Protein AF-A0A6P0S4V0-F1 (afdb_monomer_lite)

Sequence (140 aa):
LVQQAIDELCRDRTTIVIAHRLSTIQKADQIAVMDKGQVVEIGTHEELLQQNGHYSRLYTMQFDRGPDDVITQAVNNALVRTSYEVRTRLNPMIGFLQLVADGLVDNREEQLSFTKDAYNSALRLLKTLEYFEESSKTEV

Foldseek 3Di:
DVLVVVVVVPPPDDDDDDDPDVVNQLPDQKDFDDDPRDGPDIDHPVVVCVVVDPSVVSCCVVPVCDPVNVVVVVVVVLVVVLVVVLCVLVVLLVVLVCCLVVVVDPDPVSNVVSNVSSVVSVVVNVVSVVVSVVVVVVVD

pLDDT: mean 80.93, std 10.68, range [40.12, 94.25]

Radius of gyration: 27.4 Å; chains: 1; bounding box: 58×32×65 Å

Secondary structure (DSSP, 8-state):
-HHHHHHHHHTTS------S-HHHHTT-SSEEEEETTEEEEEE-HHHHHHTTSHHHHHHHHHH---HHHHHHHHHHHHHHHHHHHHHHHHHHHHHHHHHHHTT----HHHHHHHHHHHHHHHHHHHHHHHHHHHHHHS--

Structure (mmCIF, N/CA/C/O backbone):
data_AF-A0A6P0S4V0-F1
#
_entry.id   AF-A0A6P0S4V0-F1
#
loop_
_atom_site.group_PDB
_atom_site.id
_atom_site.type_symbol
_atom_site.label_atom_id
_atom_site.label_alt_id
_atom_site.label_comp_id
_atom_site.label_asym_id
_atom_site.label_entity_id
_atom_site.label_seq_id
_atom_site.pdbx_PDB_ins_code
_atom_site.Cartn_x
_atom_site.Cartn_y
_atom_site.Cartn_z
_atom_site.occupancy
_atom_site.B_iso_or_equiv
_atom_site.auth_seq_id
_atom_site.auth_comp_id
_atom_site.auth_asym_id
_atom_site.auth_atom_id
_atom_site.pdbx_PDB_model_num
ATOM 1 N N . LEU A 1 1 ? -8.487 18.666 14.324 1.00 60.97 1 LEU A N 1
ATOM 2 C CA . LEU A 1 1 ? -9.376 19.701 13.748 1.00 60.97 1 LEU A CA 1
ATOM 3 C C . LEU A 1 1 ? -10.731 19.125 13.326 1.00 60.97 1 LEU A C 1
ATOM 5 O O . LEU A 1 1 ? -11.676 19.347 14.061 1.00 60.97 1 LEU A O 1
ATOM 9 N N . VAL A 1 2 ? -10.855 18.325 12.254 1.00 71.69 2 VAL A N 1
ATOM 10 C CA . VAL A 1 2 ? -12.181 17.827 11.793 1.00 71.69 2 VAL A CA 1
ATOM 11 C C . VAL A 1 2 ? -12.887 16.914 12.809 1.00 71.69 2 VAL A C 1
ATOM 13 O O . VAL A 1 2 ? -14.046 17.143 13.124 1.00 71.69 2 VAL A O 1
ATOM 16 N N . GLN A 1 3 ? -12.195 15.917 13.372 1.00 67.31 3 GLN A N 1
ATOM 17 C CA . GLN A 1 3 ? -12.822 14.975 14.313 1.00 67.31 3 GLN A CA 1
ATOM 18 C C . GLN A 1 3 ? -13.270 15.644 15.622 1.00 67.31 3 GLN A C 1
ATOM 20 O O . GLN A 1 3 ? -14.320 15.308 16.141 1.00 67.31 3 GLN A O 1
ATOM 25 N N . GLN A 1 4 ? -12.507 16.615 16.132 1.00 76.81 4 GLN A N 1
ATOM 26 C CA . GLN A 1 4 ? -12.877 17.355 17.346 1.00 76.81 4 GLN A CA 1
ATOM 27 C C . GLN A 1 4 ? -14.140 18.192 17.138 1.00 76.81 4 GLN A C 1
ATOM 29 O O . GLN 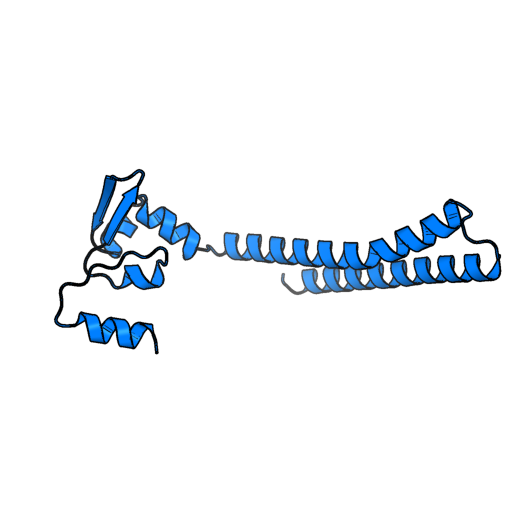A 1 4 ? -14.996 18.215 18.010 1.00 76.81 4 GLN A O 1
ATOM 34 N N . ALA A 1 5 ? -14.279 18.823 15.968 1.00 76.44 5 ALA A N 1
ATOM 35 C CA . ALA A 1 5 ? -15.487 19.564 15.629 1.00 76.44 5 ALA A CA 1
ATOM 36 C C . ALA A 1 5 ? -16.712 18.638 15.530 1.00 76.44 5 ALA A C 1
ATOM 38 O O . ALA A 1 5 ? -17.795 19.006 15.971 1.00 76.44 5 ALA A O 1
ATOM 39 N N . ILE A 1 6 ? -16.544 17.425 14.989 1.00 75.69 6 ILE A N 1
ATOM 40 C CA . ILE A 1 6 ? -17.610 16.412 14.959 1.00 75.69 6 ILE A CA 1
ATOM 41 C C . ILE A 1 6 ? -17.965 15.974 16.386 1.00 75.69 6 ILE A C 1
ATOM 43 O O . ILE A 1 6 ? -19.137 16.000 16.746 1.00 75.69 6 ILE A O 1
ATOM 47 N N . ASP A 1 7 ? -16.969 15.652 17.214 1.00 75.88 7 ASP A N 1
ATOM 48 C CA . ASP A 1 7 ? -17.176 15.211 18.598 1.00 75.88 7 ASP A CA 1
ATOM 49 C C . ASP A 1 7 ? -17.896 16.301 19.440 1.00 75.88 7 ASP A C 1
ATOM 51 O O . ASP A 1 7 ? -18.775 15.987 20.242 1.00 75.88 7 ASP A O 1
ATOM 55 N N . GLU A 1 8 ? -17.590 17.588 19.229 1.00 80.94 8 GLU A N 1
ATOM 56 C CA . GLU A 1 8 ? -18.302 18.710 19.868 1.00 80.94 8 GLU A CA 1
ATOM 57 C C . GLU A 1 8 ? -19.742 18.874 19.368 1.00 80.94 8 GLU A C 1
ATOM 59 O O . GLU A 1 8 ? -20.644 19.134 20.164 1.00 80.94 8 GLU A O 1
ATOM 64 N N . LEU A 1 9 ? -19.989 18.701 18.066 1.00 79.31 9 LEU A N 1
ATOM 65 C CA . LEU A 1 9 ? -21.334 18.811 17.495 1.00 79.31 9 LEU A CA 1
ATOM 66 C C . LEU A 1 9 ? -22.286 17.716 18.002 1.00 79.31 9 LEU A C 1
ATOM 68 O O . LEU A 1 9 ? -23.491 17.981 18.110 1.00 79.31 9 LEU A O 1
ATOM 72 N N . CYS A 1 10 ? -21.746 16.534 18.313 1.00 81.50 10 CYS A N 1
ATOM 73 C CA . CYS A 1 10 ? -22.482 15.348 18.753 1.00 81.50 10 CYS A CA 1
ATOM 74 C C . CYS A 1 10 ? -22.896 15.367 20.235 1.00 81.50 10 CYS A C 1
ATOM 76 O O . CYS A 1 10 ? -23.827 14.654 20.595 1.00 81.50 10 CYS A O 1
ATOM 78 N N . ARG A 1 11 ? -22.238 16.160 21.096 1.00 80.06 11 ARG A N 1
ATOM 79 C CA . ARG A 1 11 ? -22.301 16.014 22.567 1.00 80.06 11 ARG A CA 1
ATOM 80 C C . ARG A 1 11 ? -23.711 16.099 23.178 1.00 80.06 11 ARG A C 1
ATOM 82 O O . ARG A 1 11 ? -23.962 15.425 24.167 1.00 80.06 11 ARG A O 1
ATOM 89 N N . ASP A 1 12 ? -24.627 16.848 22.563 1.00 85.19 12 ASP A N 1
ATOM 90 C CA . ASP A 1 12 ? -25.994 17.059 23.073 1.00 85.19 12 ASP A CA 1
ATOM 91 C C . ASP A 1 12 ? -27.084 16.720 22.038 1.00 85.19 12 ASP A C 1
ATOM 93 O O . ASP A 1 12 ? -28.194 17.259 22.073 1.00 85.19 12 ASP A O 1
ATOM 97 N N . ARG A 1 13 ? -26.771 15.871 21.049 1.00 85.88 13 ARG A N 1
ATOM 98 C CA . ARG A 1 13 ? -27.683 15.544 19.942 1.00 85.88 13 ARG A CA 1
ATOM 99 C C . ARG A 1 13 ? -27.631 14.072 19.571 1.00 85.88 13 ARG A C 1
ATOM 101 O O . ARG A 1 13 ? -26.561 13.478 19.482 1.00 85.88 13 ARG A O 1
ATOM 108 N N . THR A 1 14 ? -28.786 13.508 19.222 1.00 89.12 14 THR A N 1
ATOM 109 C CA . THR A 1 14 ? -28.833 12.203 18.559 1.00 89.12 14 THR A CA 1
ATOM 110 C C . THR A 1 14 ? -28.194 12.327 17.181 1.00 89.12 14 THR A C 1
ATOM 112 O O . THR A 1 14 ? -28.721 13.012 16.304 1.00 89.12 14 THR A O 1
ATOM 115 N N . THR A 1 15 ? -27.049 11.674 16.999 1.00 87.06 15 THR A N 1
ATOM 116 C CA . THR A 1 15 ? -26.277 11.736 15.758 1.00 87.06 15 THR A CA 1
ATOM 117 C C . THR A 1 15 ? -26.242 10.366 15.103 1.00 87.06 15 THR A C 1
ATOM 119 O O . THR A 1 15 ? -25.828 9.390 15.718 1.00 87.06 15 THR A O 1
ATOM 122 N N . ILE A 1 16 ? -26.647 10.302 13.835 1.00 89.69 16 ILE A N 1
ATOM 123 C CA . ILE A 1 16 ? -26.487 9.112 12.997 1.00 89.69 16 ILE A CA 1
ATOM 124 C C . ILE A 1 16 ? -25.342 9.386 12.028 1.00 89.69 16 ILE A C 1
ATOM 126 O O . ILE A 1 16 ? -25.398 10.338 11.248 1.00 89.69 16 ILE A O 1
ATOM 130 N N . VAL A 1 17 ? -24.307 8.549 12.074 1.00 85.94 17 VAL A N 1
ATOM 131 C CA . VAL A 1 17 ? -23.135 8.665 11.203 1.00 85.94 17 VAL A CA 1
ATOM 132 C C . VAL A 1 17 ? -23.108 7.491 10.233 1.00 85.94 17 VAL A C 1
ATOM 134 O O . VAL A 1 17 ? -22.982 6.342 10.644 1.00 85.94 17 VAL A O 1
ATOM 137 N N . ILE A 1 18 ? -23.182 7.784 8.933 1.00 88.69 18 ILE A N 1
ATOM 138 C CA . ILE A 1 18 ? -22.948 6.801 7.870 1.00 88.69 18 ILE A CA 1
ATOM 139 C C . ILE A 1 18 ? -21.499 6.964 7.424 1.00 88.69 18 ILE A C 1
ATOM 141 O O . ILE A 1 18 ? -21.139 7.972 6.815 1.00 88.69 18 ILE A O 1
ATOM 145 N N . ALA A 1 19 ? -20.649 5.995 7.751 1.00 80.38 19 ALA A N 1
ATOM 146 C CA . ALA A 1 19 ? -19.231 6.068 7.439 1.00 80.38 19 ALA A CA 1
ATOM 147 C C . ALA A 1 19 ? -18.692 4.733 6.930 1.00 80.38 19 ALA A C 1
ATOM 149 O O . ALA A 1 19 ? -19.009 3.670 7.448 1.00 80.38 19 ALA A O 1
ATOM 150 N N . HIS A 1 20 ? -17.791 4.826 5.952 1.00 81.31 20 HIS A N 1
ATOM 151 C CA . HIS A 1 20 ? -16.946 3.714 5.505 1.00 81.31 20 HIS A CA 1
ATOM 152 C C . HIS A 1 20 ? -15.575 3.704 6.201 1.00 81.31 20 HIS A C 1
ATOM 154 O O . HIS A 1 20 ? -14.755 2.827 5.953 1.00 81.31 20 HIS A O 1
ATOM 160 N N . ARG A 1 21 ? -15.283 4.711 7.037 1.00 75.88 21 ARG A N 1
ATOM 161 C CA . ARG A 1 21 ? -14.008 4.839 7.753 1.00 75.88 21 ARG A CA 1
ATOM 162 C C . ARG A 1 21 ? -14.168 4.334 9.178 1.00 75.88 21 ARG A C 1
ATOM 164 O O . ARG A 1 21 ? -14.834 4.976 9.990 1.00 75.88 21 ARG A O 1
ATOM 171 N N . LEU A 1 22 ? -13.488 3.238 9.494 1.00 77.88 22 LEU A N 1
ATOM 172 C CA . LEU A 1 22 ? -13.561 2.609 10.814 1.00 77.88 22 LEU A CA 1
ATOM 173 C C . LEU A 1 22 ? -13.049 3.512 11.956 1.00 77.88 22 LEU A C 1
ATOM 175 O O . LEU A 1 22 ? -13.564 3.447 13.064 1.00 77.88 22 LEU A O 1
ATOM 179 N N . SER A 1 23 ? -12.141 4.456 11.683 1.00 74.50 23 SER A N 1
ATOM 180 C CA . SER A 1 23 ? -11.691 5.458 12.669 1.00 74.50 23 SER A CA 1
ATOM 181 C C . SER A 1 23 ? -12.812 6.364 13.200 1.00 74.50 23 SER A C 1
ATOM 183 O O . SER A 1 23 ? -12.683 6.943 14.274 1.00 74.50 23 SER A O 1
ATOM 185 N N . THR A 1 24 ? -13.883 6.541 12.421 1.00 76.06 24 THR A N 1
ATOM 186 C CA . THR A 1 24 ? -15.030 7.380 12.790 1.00 76.06 24 THR A CA 1
ATOM 187 C C . THR A 1 24 ? -16.098 6.564 13.516 1.00 76.06 24 THR A C 1
ATOM 189 O O . THR A 1 24 ? -16.712 7.078 14.443 1.00 76.06 24 THR A O 1
ATOM 192 N N . ILE A 1 25 ? -16.289 5.293 13.144 1.00 82.94 25 ILE A N 1
ATOM 193 C CA . ILE A 1 25 ? -17.294 4.421 13.776 1.00 82.94 25 ILE A CA 1
ATOM 194 C C . ILE A 1 25 ? -16.819 3.858 15.122 1.00 82.94 25 ILE A C 1
ATOM 196 O O . ILE A 1 25 ? -17.645 3.562 15.971 1.00 82.94 25 ILE A O 1
ATOM 200 N N . GLN A 1 26 ? -15.503 3.776 15.352 1.00 81.56 26 GLN A N 1
ATOM 201 C CA . GLN A 1 26 ? -14.913 3.248 16.590 1.00 81.56 26 GLN A CA 1
ATOM 202 C C . GLN A 1 26 ? -15.352 3.986 17.863 1.00 81.56 26 GLN A C 1
ATOM 204 O O . GLN A 1 26 ? -15.360 3.402 18.940 1.00 81.56 26 GLN A O 1
ATOM 209 N N . LYS A 1 27 ? -15.675 5.278 17.739 1.00 80.44 27 LYS A N 1
ATOM 210 C CA . LYS A 1 27 ? -16.107 6.140 18.847 1.00 80.44 27 LYS A CA 1
ATOM 211 C C . LYS A 1 27 ? -17.626 6.177 19.032 1.00 80.44 27 LYS A C 1
ATOM 213 O O . LYS A 1 27 ? -18.097 6.915 19.888 1.00 80.44 27 LYS A O 1
ATOM 218 N N . ALA A 1 28 ? -18.386 5.482 18.188 1.00 86.56 28 ALA A N 1
ATOM 219 C CA . ALA A 1 28 ? -19.835 5.490 18.280 1.00 86.56 28 ALA A CA 1
ATOM 220 C C . ALA A 1 28 ? -20.293 4.689 19.503 1.00 86.56 28 ALA A C 1
ATOM 222 O O . ALA A 1 28 ? -19.762 3.612 19.777 1.00 86.56 28 ALA A O 1
ATOM 223 N N . ASP A 1 29 ? -21.325 5.186 20.181 1.00 88.06 29 ASP A N 1
ATOM 224 C CA . ASP A 1 29 ? -21.948 4.484 21.307 1.00 88.06 29 ASP A CA 1
ATOM 225 C C . ASP A 1 29 ? -22.588 3.157 20.862 1.00 88.06 29 ASP A C 1
ATOM 227 O O . ASP A 1 29 ? -22.669 2.201 21.629 1.00 88.06 29 ASP A O 1
ATOM 231 N N . GLN A 1 30 ? -23.026 3.084 19.601 1.00 91.88 30 GLN A N 1
ATOM 232 C CA . GLN A 1 30 ? -23.556 1.881 18.971 1.00 91.88 30 GLN A CA 1
ATOM 233 C C . GLN A 1 30 ? -23.253 1.885 17.469 1.00 91.88 30 GLN A C 1
ATOM 235 O O . GLN A 1 30 ? -23.339 2.915 16.798 1.00 91.88 30 GLN A O 1
ATOM 240 N N . ILE A 1 31 ? -22.922 0.714 16.934 1.00 93.62 31 ILE A N 1
ATOM 241 C CA . ILE A 1 31 ? -22.586 0.488 15.531 1.00 93.62 31 ILE A CA 1
ATOM 242 C C . ILE A 1 31 ? -23.585 -0.518 14.963 1.00 93.62 31 ILE A C 1
ATOM 244 O O . ILE A 1 31 ? -23.787 -1.583 15.541 1.00 93.62 31 ILE A O 1
ATOM 248 N N . ALA A 1 32 ? -24.183 -0.188 13.819 1.00 93.81 32 ALA A N 1
ATOM 249 C CA . ALA A 1 32 ? -25.013 -1.098 13.037 1.00 93.81 32 ALA A CA 1
ATOM 250 C C . ALA A 1 32 ? -24.305 -1.420 11.715 1.00 93.81 32 ALA A C 1
ATOM 252 O O . ALA A 1 32 ? -24.051 -0.525 10.905 1.00 93.81 32 ALA A O 1
ATOM 253 N N . VAL A 1 33 ? -23.979 -2.692 11.492 1.00 91.56 33 VAL A N 1
ATOM 254 C CA . VAL A 1 33 ? -23.341 -3.157 10.256 1.00 91.56 33 VAL A CA 1
ATOM 255 C C . VAL A 1 33 ? -24.417 -3.531 9.255 1.00 91.56 33 VAL A C 1
ATOM 257 O O . VAL A 1 33 ? -25.305 -4.327 9.556 1.00 91.56 33 VAL A O 1
ATOM 260 N N . MET A 1 34 ? -24.323 -2.973 8.051 1.00 90.81 34 MET A N 1
ATOM 261 C CA . MET A 1 34 ? -25.237 -3.286 6.960 1.00 90.81 34 MET A CA 1
ATOM 262 C C . MET A 1 34 ? -24.574 -4.188 5.919 1.00 90.81 34 MET A C 1
ATOM 264 O O . MET A 1 34 ? -23.490 -3.872 5.434 1.00 90.81 34 MET A O 1
ATOM 268 N N . ASP A 1 35 ? -25.267 -5.250 5.513 1.00 87.44 35 ASP A N 1
ATOM 269 C CA . ASP A 1 35 ? -24.938 -6.046 4.327 1.00 87.44 35 ASP A CA 1
ATOM 270 C C . ASP A 1 35 ? -26.204 -6.280 3.497 1.00 87.44 35 ASP A C 1
ATOM 272 O O . ASP A 1 35 ? -27.275 -6.569 4.031 1.00 87.44 35 ASP A O 1
ATOM 276 N N . LYS A 1 36 ? -26.102 -6.104 2.175 1.00 91.31 36 LYS A N 1
ATOM 277 C CA . LYS A 1 36 ? -27.210 -6.292 1.212 1.00 91.31 36 LYS A CA 1
ATOM 278 C C . LYS A 1 36 ? -28.541 -5.635 1.625 1.00 91.31 36 LYS A C 1
ATOM 280 O O . LYS A 1 36 ? -29.617 -6.173 1.376 1.00 91.31 36 LYS A O 1
ATOM 285 N N . GLY A 1 37 ? -28.469 -4.453 2.238 1.00 92.06 37 GLY A N 1
ATOM 286 C CA . GLY A 1 37 ? -29.645 -3.684 2.663 1.00 92.06 37 GLY A CA 1
ATOM 287 C C . GLY A 1 37 ? -30.289 -4.149 3.973 1.00 92.06 37 GLY A C 1
ATOM 288 O O . GLY A 1 37 ? -31.361 -3.657 4.312 1.00 92.06 37 GLY A O 1
ATOM 289 N N . GLN A 1 38 ? -29.657 -5.058 4.718 1.00 93.62 38 GLN A N 1
ATOM 290 C CA . GLN A 1 38 ? -30.116 -5.517 6.030 1.00 93.62 38 GLN A CA 1
ATOM 291 C C . GLN A 1 38 ? -29.074 -5.210 7.102 1.00 93.62 38 GLN A C 1
ATOM 293 O O . GLN A 1 38 ? -27.877 -5.192 6.819 1.00 93.62 38 GLN A O 1
ATOM 298 N N . VAL A 1 39 ? -29.528 -4.974 8.335 1.00 93.25 39 VAL A N 1
ATOM 299 C CA . VAL A 1 39 ? -28.630 -4.856 9.487 1.00 93.25 39 VAL A CA 1
ATOM 300 C C . VAL A 1 39 ? -28.262 -6.263 9.941 1.00 93.25 39 VAL A C 1
ATOM 302 O O . VAL A 1 39 ? -29.125 -7.004 10.406 1.00 93.25 39 VAL A O 1
ATOM 305 N N . VAL A 1 40 ? -26.997 -6.633 9.759 1.00 93.56 40 VAL A N 1
ATOM 306 C CA . VAL A 1 40 ? -26.487 -7.974 10.079 1.00 93.56 40 VAL A CA 1
ATOM 307 C C . VAL A 1 40 ? -25.921 -8.062 11.491 1.00 93.56 40 VAL A C 1
ATOM 309 O O . VAL A 1 40 ? -25.975 -9.127 12.095 1.00 93.56 40 VAL A O 1
ATOM 312 N N . GLU A 1 41 ? -25.419 -6.950 12.035 1.00 93.50 41 GLU A N 1
ATOM 313 C CA . GLU A 1 41 ? -24.835 -6.884 13.379 1.00 93.50 41 GLU A CA 1
ATOM 314 C C . GLU A 1 41 ? -25.135 -5.530 14.026 1.00 93.50 41 GLU A C 1
ATOM 316 O O . GLU A 1 41 ? -25.150 -4.502 13.344 1.00 93.50 41 GLU A O 1
ATOM 321 N N . ILE A 1 42 ? -25.364 -5.528 15.342 1.00 94.25 42 ILE A N 1
ATOM 322 C CA . ILE A 1 42 ? -25.532 -4.320 16.156 1.00 94.25 42 ILE A CA 1
ATOM 323 C C . ILE A 1 42 ? -24.795 -4.520 17.476 1.00 94.25 42 ILE A C 1
ATOM 325 O O . ILE A 1 42 ? -24.985 -5.538 18.137 1.00 94.25 42 ILE A O 1
ATOM 329 N N . GLY A 1 43 ? -23.997 -3.538 17.878 1.00 92.81 43 GLY A N 1
ATOM 330 C CA . GLY A 1 43 ? -23.323 -3.556 19.170 1.00 92.81 43 GLY A CA 1
ATOM 331 C C . GLY A 1 43 ? -22.348 -2.403 19.332 1.00 92.81 43 GLY A C 1
ATOM 332 O O . GLY A 1 43 ? -22.233 -1.532 18.468 1.00 92.81 43 GLY A O 1
ATOM 333 N N . THR A 1 44 ? -21.641 -2.398 20.450 1.00 91.62 44 THR A N 1
ATOM 334 C CA . THR A 1 44 ? -20.476 -1.537 20.658 1.00 91.62 44 THR A CA 1
ATOM 335 C C . THR A 1 44 ? -19.276 -2.046 19.858 1.00 91.62 44 THR A C 1
ATOM 337 O O . THR A 1 44 ? -19.249 -3.183 19.378 1.00 91.62 44 THR A O 1
ATOM 340 N N . HIS A 1 45 ? -18.242 -1.212 19.732 1.00 88.38 45 HIS A N 1
ATOM 341 C CA . HIS A 1 45 ? -16.996 -1.611 19.082 1.00 88.38 45 HIS A CA 1
ATOM 342 C C . HIS A 1 45 ? -16.405 -2.906 19.666 1.00 88.38 45 HIS A C 1
ATOM 344 O O . HIS A 1 45 ? -15.988 -3.782 18.908 1.00 88.38 45 HIS A O 1
ATOM 350 N N . GLU A 1 46 ? -16.374 -3.021 20.995 1.00 87.62 46 GLU A N 1
ATOM 351 C CA . GLU A 1 46 ? -15.769 -4.156 21.695 1.00 87.62 46 GLU A CA 1
ATOM 352 C C . GLU A 1 46 ? -16.580 -5.441 21.502 1.00 87.62 46 GLU A C 1
ATOM 354 O O . GLU A 1 46 ? -16.011 -6.483 21.177 1.00 87.62 46 GLU A O 1
ATOM 359 N N . GLU A 1 47 ? -17.907 -5.364 21.625 1.00 89.44 47 GLU A N 1
ATOM 360 C CA . GLU A 1 47 ? -18.802 -6.511 21.425 1.00 89.44 47 GLU A CA 1
ATOM 361 C C . GLU A 1 47 ? -18.692 -7.062 20.000 1.00 89.44 47 GLU A C 1
ATOM 363 O O . GLU A 1 47 ? -18.563 -8.271 19.802 1.00 89.44 47 GLU A O 1
ATOM 368 N N . LEU A 1 48 ? -18.690 -6.177 19.000 1.00 88.56 48 LEU A N 1
ATOM 369 C CA . LEU A 1 48 ? -18.613 -6.565 17.593 1.00 88.56 48 LEU A CA 1
ATOM 370 C C . LEU A 1 48 ? -17.239 -7.123 17.196 1.00 88.56 48 LEU A C 1
ATOM 372 O O . LEU A 1 48 ? -17.152 -7.981 16.316 1.00 88.56 48 LEU A O 1
ATOM 376 N N . LEU A 1 49 ? -16.158 -6.676 17.844 1.00 84.50 49 LEU A N 1
ATOM 377 C CA . LEU A 1 49 ? -14.837 -7.287 17.672 1.00 84.50 49 LEU A CA 1
ATOM 378 C C . LEU A 1 49 ? -14.792 -8.711 18.237 1.00 84.50 49 LEU A C 1
ATOM 380 O O . LEU A 1 49 ? -14.280 -9.613 17.576 1.00 84.50 49 LEU A O 1
ATOM 384 N N . GLN A 1 50 ? -15.349 -8.928 19.430 1.00 82.88 50 GLN A N 1
ATOM 385 C CA . GLN A 1 50 ? -15.341 -10.238 20.093 1.00 82.88 50 GLN A CA 1
ATOM 386 C C . GLN A 1 50 ? -16.184 -11.286 19.356 1.00 82.88 50 GLN A C 1
ATOM 388 O O . GLN A 1 50 ? -15.859 -12.473 19.384 1.00 82.88 50 GLN A O 1
ATOM 393 N N . GLN A 1 51 ? -17.241 -10.855 18.664 1.00 81.12 51 GLN A N 1
ATOM 394 C CA . GLN A 1 51 ? -18.119 -11.737 17.891 1.00 81.12 51 GLN A CA 1
ATOM 395 C C . GLN A 1 51 ? -17.450 -12.352 16.651 1.00 81.12 51 GLN A C 1
ATOM 397 O O . GLN A 1 51 ? -18.012 -13.273 16.063 1.00 81.12 51 GLN A O 1
ATOM 402 N N . ASN A 1 52 ? -16.252 -11.892 16.262 1.00 77.69 52 ASN A N 1
ATOM 403 C CA . ASN A 1 52 ? -15.528 -12.370 15.078 1.00 77.69 52 ASN A CA 1
ATOM 404 C C . ASN A 1 52 ? -16.373 -12.366 13.778 1.00 77.69 52 ASN A C 1
ATOM 406 O O . ASN A 1 52 ? -16.202 -13.217 12.901 1.00 77.69 52 ASN A O 1
ATOM 410 N N . GLY A 1 53 ? -17.304 -11.414 13.677 1.00 85.00 53 GLY A N 1
ATOM 411 C CA . GLY A 1 53 ? -18.280 -11.303 12.598 1.00 85.00 53 GLY A CA 1
ATOM 412 C C . GLY A 1 53 ? -17.848 -10.421 11.417 1.00 85.00 53 GLY A C 1
ATOM 413 O O . GLY A 1 53 ? -16.668 -10.269 11.089 1.00 85.00 53 GLY A O 1
ATOM 414 N N . HIS A 1 54 ? -18.825 -9.824 10.741 1.00 86.75 54 HIS A N 1
ATOM 415 C CA . HIS A 1 54 ? -18.640 -8.883 9.640 1.00 86.75 54 HIS A CA 1
ATOM 416 C C . HIS A 1 54 ? -17.856 -7.648 10.079 1.00 86.75 54 HIS A C 1
ATOM 418 O O . HIS A 1 54 ? -16.934 -7.231 9.371 1.00 86.75 54 HIS A O 1
ATOM 424 N N . TYR A 1 55 ? -18.183 -7.083 11.244 1.00 87.75 55 TYR A N 1
ATOM 425 C CA . TYR A 1 55 ? -17.464 -5.932 11.776 1.00 87.75 55 TYR A CA 1
ATOM 426 C C . TYR A 1 55 ? -15.979 -6.232 11.999 1.00 87.75 55 TYR A C 1
ATOM 428 O O . TYR A 1 55 ? -15.127 -5.470 11.541 1.00 87.75 55 TYR A O 1
ATOM 436 N N . SER A 1 56 ? -15.653 -7.347 12.665 1.00 84.00 56 SER A N 1
ATOM 437 C CA . SER A 1 56 ? -14.261 -7.705 12.957 1.00 84.00 56 SER A CA 1
ATOM 438 C C . SER A 1 56 ? -13.473 -7.967 11.676 1.00 84.00 56 SER A C 1
ATOM 440 O O . SER A 1 56 ? -12.337 -7.530 11.562 1.00 84.00 56 SER A O 1
ATOM 442 N N . ARG A 1 57 ? -14.089 -8.585 10.660 1.00 83.25 57 ARG A N 1
ATOM 443 C CA . ARG A 1 57 ? -13.448 -8.800 9.359 1.00 83.25 57 ARG A CA 1
ATOM 444 C C . ARG A 1 57 ? -13.104 -7.484 8.661 1.00 83.25 57 ARG A C 1
ATOM 446 O O . ARG A 1 57 ? -12.001 -7.345 8.137 1.00 83.25 57 ARG A O 1
ATOM 453 N N . LEU A 1 58 ? -14.028 -6.521 8.664 1.00 81.94 58 LEU A N 1
ATOM 454 C CA . LEU A 1 58 ? -13.779 -5.179 8.128 1.00 81.94 58 LEU A CA 1
ATOM 455 C C . LEU A 1 58 ? -12.693 -4.456 8.932 1.00 81.94 58 LEU A C 1
ATOM 457 O O . LEU A 1 58 ? -11.814 -3.819 8.350 1.00 81.94 58 LEU A O 1
ATOM 461 N N . TYR A 1 59 ? -12.740 -4.585 10.261 1.00 82.25 59 TYR A N 1
ATOM 462 C CA . TYR A 1 59 ? -11.733 -4.040 11.162 1.00 82.25 59 TYR A CA 1
ATOM 463 C C . TYR A 1 59 ? -10.352 -4.610 10.849 1.00 82.25 59 TYR A C 1
ATOM 465 O O . TYR A 1 59 ? -9.411 -3.841 10.668 1.00 82.25 59 TYR A O 1
ATOM 473 N N . THR A 1 60 ? -10.236 -5.928 10.682 1.00 75.44 60 THR A N 1
ATOM 474 C CA . THR A 1 60 ? -8.968 -6.587 10.382 1.00 75.44 60 THR A CA 1
ATOM 475 C C . THR A 1 60 ? -8.392 -6.118 9.052 1.00 75.44 60 THR A C 1
ATOM 477 O O . THR A 1 60 ? -7.241 -5.705 8.991 1.00 75.44 60 THR A O 1
ATOM 480 N N . MET A 1 61 ? -9.217 -6.034 8.007 1.00 72.50 61 MET A N 1
ATOM 481 C CA . MET A 1 61 ? -8.780 -5.528 6.700 1.00 72.50 61 MET A CA 1
ATOM 482 C C . MET A 1 61 ? -8.247 -4.086 6.740 1.00 72.50 61 MET A C 1
ATOM 484 O O . MET A 1 61 ? -7.406 -3.722 5.915 1.00 72.50 61 MET A O 1
ATOM 488 N N . GLN A 1 62 ? -8.745 -3.244 7.654 1.00 70.62 62 GLN A N 1
ATOM 489 C CA . GLN A 1 62 ? -8.364 -1.831 7.718 1.00 70.62 62 GLN A CA 1
ATOM 490 C C . GLN A 1 62 ? -7.324 -1.514 8.812 1.00 70.62 62 GLN A C 1
ATOM 492 O O . GLN A 1 62 ? -6.578 -0.546 8.646 1.00 70.62 62 GLN A O 1
ATOM 497 N N . PHE A 1 63 ? -7.249 -2.304 9.890 1.00 68.06 63 PHE A N 1
ATOM 498 C CA . PHE A 1 63 ? -6.446 -2.022 11.092 1.00 68.06 63 PHE A CA 1
ATOM 499 C C . PHE A 1 63 ? -5.608 -3.197 11.601 1.00 68.06 63 PHE A C 1
ATOM 501 O O . PHE A 1 63 ? -4.526 -2.950 12.129 1.00 68.06 63 PHE A O 1
ATOM 508 N N . ASP A 1 64 ? -6.046 -4.444 11.427 1.00 55.84 64 ASP A N 1
ATOM 509 C CA . ASP A 1 64 ? -5.276 -5.628 11.833 1.00 55.84 64 ASP A CA 1
ATOM 510 C C . ASP A 1 64 ? -4.351 -6.045 10.686 1.00 55.84 64 ASP A C 1
ATOM 512 O O . ASP A 1 64 ? -4.488 -7.087 10.050 1.00 55.84 64 ASP A O 1
ATOM 516 N N . ARG A 1 65 ? -3.400 -5.161 10.378 1.00 51.72 65 ARG A N 1
ATOM 517 C C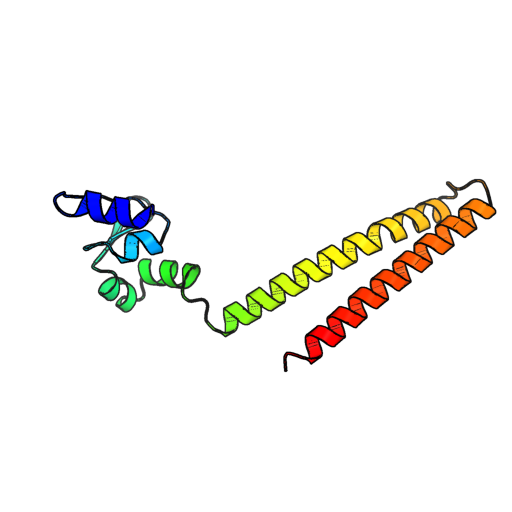A . ARG A 1 65 ? -2.210 -5.569 9.639 1.00 51.72 65 ARG A CA 1
ATOM 518 C C . ARG A 1 65 ? -1.318 -6.292 10.635 1.00 51.72 65 ARG A C 1
ATOM 520 O O . ARG A 1 65 ? -0.533 -5.652 11.335 1.00 51.72 65 ARG A O 1
ATOM 527 N N . GLY A 1 66 ? -1.465 -7.611 10.717 1.00 51.69 66 GLY A N 1
ATOM 528 C CA . GLY A 1 66 ? -0.525 -8.446 11.456 1.00 51.69 66 GLY A CA 1
ATOM 529 C C . GLY A 1 66 ? 0.915 -8.205 10.965 1.00 51.69 66 GLY A C 1
ATOM 530 O O . GLY A 1 66 ? 1.103 -7.772 9.823 1.00 51.69 66 GLY A O 1
ATOM 531 N N . PRO A 1 67 ? 1.946 -8.482 11.785 1.00 54.53 67 PRO A N 1
ATOM 532 C CA . PRO A 1 67 ? 3.348 -8.317 11.386 1.00 54.53 67 PRO A CA 1
ATOM 533 C C . PRO A 1 67 ? 3.658 -8.983 10.034 1.00 54.53 67 PRO A C 1
ATOM 535 O O . PRO A 1 67 ? 4.374 -8.413 9.213 1.00 54.53 67 PRO A O 1
ATOM 538 N N . ASP A 1 68 ? 3.029 -10.129 9.767 1.00 52.50 68 ASP A N 1
ATOM 539 C CA . ASP A 1 68 ? 3.183 -10.893 8.527 1.00 52.50 68 ASP A CA 1
ATOM 540 C C . ASP A 1 68 ? 2.553 -10.204 7.300 1.00 52.50 68 ASP A C 1
ATOM 542 O O . ASP A 1 68 ? 3.106 -10.278 6.200 1.00 52.50 68 ASP A O 1
ATOM 546 N N . ASP A 1 69 ? 1.457 -9.457 7.469 1.00 55.62 69 ASP A N 1
ATOM 547 C CA . ASP A 1 69 ? 0.830 -8.670 6.396 1.00 55.62 69 ASP A CA 1
ATOM 548 C C . ASP A 1 69 ? 1.588 -7.367 6.130 1.00 55.62 69 ASP A C 1
ATOM 550 O O . ASP A 1 69 ? 1.702 -6.939 4.981 1.00 55.62 69 ASP A O 1
ATOM 554 N N . VAL A 1 70 ? 2.169 -6.749 7.166 1.00 61.16 70 VAL A N 1
ATOM 555 C CA . VAL A 1 70 ? 3.050 -5.583 6.997 1.00 61.16 70 VAL A CA 1
ATOM 556 C C . VAL A 1 70 ? 4.291 -5.974 6.203 1.00 61.16 70 VAL A C 1
ATOM 558 O O . VAL A 1 70 ? 4.637 -5.270 5.255 1.00 61.16 70 VAL A O 1
ATOM 561 N N . ILE A 1 71 ? 4.917 -7.108 6.531 1.00 65.06 71 ILE A N 1
ATOM 562 C CA . ILE A 1 71 ? 6.072 -7.634 5.794 1.00 65.06 71 ILE A CA 1
ATOM 563 C C . ILE A 1 71 ? 5.660 -8.003 4.366 1.00 65.06 71 ILE A C 1
ATOM 565 O O . ILE A 1 71 ? 6.280 -7.535 3.416 1.00 65.06 71 ILE A O 1
ATOM 569 N N . THR A 1 72 ? 4.572 -8.755 4.179 1.00 67.62 72 THR A N 1
ATOM 570 C CA . THR A 1 72 ? 4.101 -9.161 2.842 1.00 67.62 72 THR A CA 1
ATOM 571 C C . THR A 1 72 ? 3.757 -7.955 1.963 1.00 67.62 72 THR A C 1
ATOM 573 O O . THR A 1 72 ? 4.063 -7.934 0.769 1.00 67.62 72 THR A O 1
ATOM 576 N N . GLN A 1 73 ? 3.155 -6.910 2.531 1.00 64.31 73 GLN A N 1
ATOM 577 C CA . GLN A 1 73 ? 2.796 -5.696 1.805 1.00 64.31 73 GLN A CA 1
ATOM 578 C C . GLN A 1 73 ? 4.005 -4.780 1.570 1.00 64.31 73 GLN A C 1
ATOM 580 O O . GLN A 1 73 ? 4.099 -4.180 0.501 1.00 64.31 73 GLN A O 1
ATOM 585 N N . ALA A 1 74 ? 4.954 -4.702 2.507 1.00 68.06 74 ALA A N 1
ATOM 586 C CA . ALA A 1 74 ? 6.229 -4.011 2.318 1.00 68.06 74 ALA A CA 1
ATOM 587 C C . ALA A 1 74 ? 7.055 -4.673 1.208 1.00 68.06 74 ALA A C 1
ATOM 589 O O . ALA A 1 74 ? 7.497 -3.982 0.291 1.00 68.06 74 ALA A O 1
ATOM 590 N N . VAL A 1 75 ? 7.159 -6.004 1.223 1.00 72.69 75 VAL A N 1
ATOM 591 C CA . VAL A 1 75 ? 7.809 -6.800 0.174 1.00 72.69 75 VAL A CA 1
ATOM 592 C C . VAL A 1 75 ? 7.096 -6.608 -1.163 1.00 72.69 75 VAL A C 1
ATOM 594 O O . VAL A 1 75 ? 7.751 -6.311 -2.157 1.00 72.69 75 VAL A O 1
ATOM 597 N N . ASN A 1 76 ? 5.762 -6.679 -1.215 1.00 74.19 76 ASN A N 1
ATOM 598 C CA . ASN A 1 76 ? 5.017 -6.425 -2.452 1.00 74.19 76 ASN A CA 1
ATOM 599 C C . ASN A 1 76 ? 5.208 -4.995 -2.972 1.00 74.19 76 ASN A C 1
ATOM 601 O O . ASN A 1 76 ? 5.408 -4.800 -4.168 1.00 74.19 76 ASN A O 1
ATOM 605 N N . ASN A 1 77 ? 5.193 -3.988 -2.100 1.00 73.62 77 ASN A N 1
ATOM 606 C CA . ASN A 1 77 ? 5.427 -2.599 -2.493 1.00 73.62 77 ASN A CA 1
ATOM 607 C C . ASN A 1 77 ? 6.864 -2.389 -2.990 1.00 73.62 77 ASN A C 1
ATOM 609 O O . ASN A 1 77 ? 7.069 -1.692 -3.987 1.00 73.62 77 ASN A O 1
ATOM 613 N N . ALA A 1 78 ? 7.846 -3.020 -2.342 1.00 77.31 78 ALA A N 1
ATOM 614 C CA . ALA A 1 78 ? 9.235 -3.030 -2.779 1.00 77.31 78 ALA A CA 1
ATOM 615 C C . ALA A 1 78 ? 9.372 -3.707 -4.152 1.00 77.31 78 ALA A C 1
ATOM 617 O O . ALA A 1 78 ? 9.954 -3.120 -5.059 1.00 77.31 78 ALA A O 1
ATOM 618 N N . LEU A 1 79 ? 8.743 -4.868 -4.362 1.00 78.19 79 LEU A N 1
ATOM 619 C CA . LEU A 1 79 ? 8.717 -5.574 -5.648 1.00 78.19 79 LEU A CA 1
ATOM 620 C C . LEU A 1 79 ? 8.049 -4.750 -6.755 1.00 78.19 79 LEU A C 1
ATOM 622 O O . LEU A 1 79 ? 8.572 -4.678 -7.868 1.00 78.19 79 LEU A O 1
ATOM 626 N N . VAL A 1 80 ? 6.919 -4.097 -6.471 1.00 78.75 80 VAL A N 1
ATOM 627 C CA . VAL A 1 80 ? 6.219 -3.227 -7.430 1.00 78.75 80 VAL A CA 1
ATOM 628 C C . VAL A 1 80 ? 7.088 -2.027 -7.802 1.00 78.75 80 VAL A C 1
ATOM 630 O O . VAL A 1 80 ? 7.207 -1.700 -8.986 1.00 78.75 80 VAL A O 1
ATOM 633 N N . ARG A 1 81 ? 7.741 -1.396 -6.821 1.00 78.62 81 ARG A N 1
ATOM 634 C CA . ARG A 1 81 ? 8.663 -0.282 -7.057 1.00 78.62 81 ARG A CA 1
ATOM 635 C C . ARG A 1 81 ? 9.872 -0.723 -7.884 1.00 78.62 81 ARG A C 1
ATOM 637 O O . AR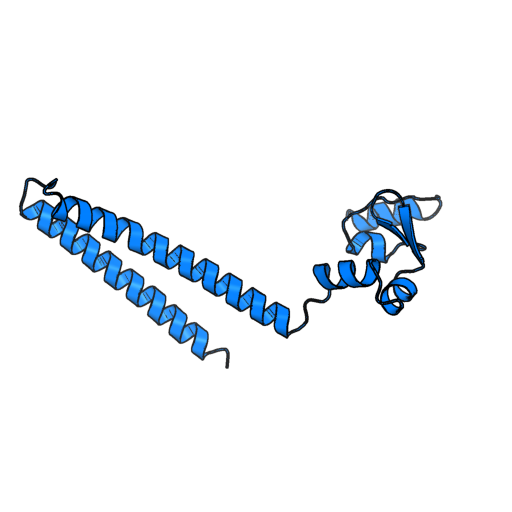G A 1 81 ? 10.174 -0.082 -8.888 1.00 78.62 81 ARG A O 1
ATOM 644 N N . THR A 1 82 ? 10.511 -1.831 -7.524 1.00 81.50 82 THR A N 1
ATOM 645 C CA . THR A 1 82 ? 11.650 -2.388 -8.267 1.00 81.50 82 THR A CA 1
ATOM 646 C C . THR A 1 82 ? 11.243 -2.762 -9.689 1.00 81.50 82 THR A C 1
ATOM 648 O O . THR A 1 82 ? 11.931 -2.402 -10.639 1.00 81.50 82 THR A O 1
ATOM 651 N N . SER A 1 83 ? 10.077 -3.389 -9.878 1.00 81.38 83 SER A N 1
ATOM 652 C CA . SER A 1 83 ? 9.520 -3.687 -11.204 1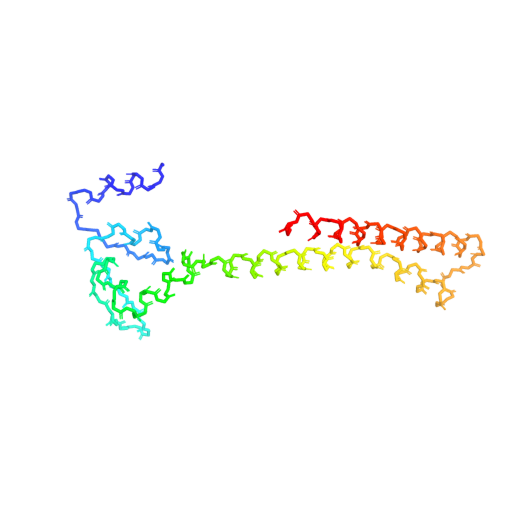.00 81.38 83 SER A CA 1
ATOM 653 C C . SER A 1 83 ? 9.326 -2.422 -12.046 1.00 81.38 83 SER A C 1
ATOM 655 O O . SER A 1 83 ? 9.673 -2.395 -13.230 1.00 81.38 83 SER A O 1
ATOM 657 N N . TYR A 1 84 ? 8.804 -1.353 -11.440 1.00 80.94 84 TYR A N 1
ATOM 658 C CA . TYR A 1 84 ? 8.620 -0.068 -12.107 1.00 80.94 84 TYR A CA 1
ATOM 659 C C . TYR A 1 84 ? 9.957 0.577 -12.507 1.00 80.94 84 TYR A C 1
ATOM 661 O O . TYR A 1 84 ? 10.106 1.041 -13.642 1.00 80.94 84 TYR A O 1
ATOM 669 N N . GLU A 1 85 ? 10.947 0.574 -11.614 1.00 80.00 85 GLU A N 1
ATOM 670 C CA . GLU A 1 85 ? 12.284 1.112 -11.887 1.00 80.00 85 GLU A CA 1
ATOM 671 C C . GLU A 1 85 ? 13.001 0.314 -12.985 1.00 80.00 85 GLU A C 1
ATOM 673 O O . GLU A 1 85 ? 13.524 0.904 -13.934 1.00 80.00 85 GLU A O 1
ATOM 678 N N . VAL A 1 86 ? 12.934 -1.019 -12.931 1.00 86.81 86 VAL A N 1
ATOM 679 C CA . VAL A 1 86 ? 13.463 -1.919 -13.966 1.00 86.81 86 VAL A CA 1
ATOM 680 C C . VAL A 1 86 ? 12.816 -1.627 -15.319 1.00 86.81 86 VAL A C 1
ATOM 682 O O . VAL A 1 86 ? 13.527 -1.406 -16.298 1.00 86.81 86 VAL A O 1
ATOM 685 N N . ARG A 1 87 ? 11.482 -1.533 -15.392 1.00 86.00 87 ARG A N 1
ATOM 686 C CA . ARG A 1 87 ? 10.769 -1.218 -16.643 1.00 86.00 87 ARG A CA 1
ATOM 687 C C . ARG A 1 87 ? 11.170 0.147 -17.205 1.00 86.00 87 ARG A C 1
ATOM 689 O O . ARG A 1 87 ? 11.407 0.277 -18.404 1.00 86.00 87 ARG A O 1
ATOM 696 N N . THR A 1 88 ? 11.304 1.149 -16.338 1.00 84.31 88 THR A N 1
ATOM 697 C CA . THR A 1 88 ? 11.728 2.507 -16.718 1.00 84.31 88 THR A CA 1
ATOM 698 C C . THR A 1 88 ? 13.135 2.517 -17.325 1.00 84.31 88 THR A C 1
ATOM 700 O O . THR A 1 88 ? 13.414 3.311 -18.222 1.00 84.31 88 THR A O 1
ATOM 703 N N . ARG A 1 89 ? 14.027 1.632 -16.866 1.00 84.06 89 ARG A N 1
ATOM 704 C CA . ARG A 1 89 ? 15.397 1.496 -17.388 1.00 84.06 89 ARG A CA 1
ATOM 705 C C . ARG A 1 89 ? 15.485 0.596 -18.627 1.00 84.06 89 ARG A C 1
ATOM 707 O O . ARG A 1 89 ? 16.317 0.864 -19.490 1.00 84.06 89 ARG A O 1
ATOM 714 N N . LEU A 1 90 ? 14.636 -0.429 -18.733 1.00 89.19 90 LEU A N 1
ATOM 715 C CA . LEU A 1 90 ? 14.600 -1.351 -19.877 1.00 89.19 90 LEU A CA 1
ATOM 716 C C . LEU A 1 90 ? 13.998 -0.725 -21.130 1.00 89.19 90 LEU A C 1
ATOM 718 O O . LEU A 1 90 ? 14.528 -0.941 -22.214 1.00 89.19 90 LEU A O 1
ATOM 722 N N . ASN A 1 91 ? 12.919 0.049 -21.006 1.00 89.31 91 ASN A N 1
ATOM 723 C CA . ASN A 1 91 ? 12.203 0.567 -22.176 1.00 89.31 91 ASN A CA 1
ATOM 724 C C . ASN A 1 91 ? 13.101 1.368 -23.143 1.00 89.31 91 ASN A C 1
ATOM 726 O O . ASN A 1 91 ? 13.055 1.088 -24.340 1.00 89.31 91 ASN A O 1
ATOM 730 N N . PRO A 1 92 ? 13.961 2.300 -22.680 1.00 84.56 92 PRO A N 1
ATOM 731 C CA . PRO A 1 92 ? 14.893 2.993 -23.568 1.00 84.56 92 PRO A CA 1
ATOM 732 C C . PRO A 1 92 ? 15.901 2.050 -24.232 1.00 84.56 92 PRO A C 1
ATOM 734 O O . PRO A 1 92 ? 16.163 2.184 -25.420 1.00 84.56 92 PRO A O 1
ATOM 737 N N . MET A 1 93 ? 16.426 1.064 -23.493 1.00 90.81 93 MET A N 1
ATOM 738 C CA . MET A 1 93 ? 17.357 0.074 -24.044 1.00 90.81 93 MET A CA 1
ATOM 739 C C . MET A 1 93 ? 16.713 -0.726 -25.176 1.00 90.81 93 MET A C 1
ATOM 741 O O . MET A 1 93 ? 17.315 -0.865 -26.236 1.00 90.81 93 MET A O 1
ATOM 745 N N . ILE A 1 94 ? 15.495 -1.227 -24.955 1.00 88.38 94 ILE A N 1
ATOM 746 C CA . ILE A 1 94 ? 14.734 -1.970 -25.962 1.00 88.38 94 ILE A CA 1
ATOM 747 C C . ILE A 1 94 ? 14.514 -1.089 -27.191 1.00 88.38 94 ILE A C 1
ATOM 749 O O . ILE A 1 94 ? 14.786 -1.538 -28.298 1.00 88.38 94 ILE A O 1
ATOM 753 N N . GLY A 1 95 ? 14.118 0.173 -27.000 1.00 85.81 95 GLY A N 1
ATOM 754 C CA . GLY A 1 95 ? 13.928 1.117 -28.101 1.00 85.81 95 GLY A CA 1
ATOM 755 C C . GLY A 1 95 ? 15.202 1.352 -28.917 1.00 85.81 95 GLY A C 1
ATOM 756 O O . GLY A 1 95 ? 15.174 1.242 -30.138 1.00 85.81 95 GLY A O 1
ATOM 757 N N . PHE A 1 96 ? 16.338 1.608 -28.264 1.00 86.94 96 PHE A N 1
ATOM 758 C CA . PHE A 1 96 ? 17.616 1.806 -28.958 1.00 86.94 96 PHE A CA 1
ATOM 759 C C . PHE A 1 96 ? 18.065 0.557 -29.722 1.00 86.94 96 PHE A C 1
ATOM 761 O O . PHE A 1 96 ? 18.524 0.661 -30.857 1.00 86.94 96 PHE A O 1
ATOM 768 N N . LEU A 1 97 ? 17.905 -0.629 -29.129 1.00 87.31 97 LEU A N 1
ATOM 769 C CA . LEU A 1 97 ? 18.249 -1.889 -29.785 1.00 87.31 97 LEU A CA 1
ATOM 770 C C . LEU A 1 97 ? 17.300 -2.216 -30.945 1.00 87.31 97 LEU A C 1
ATOM 772 O O . LEU A 1 97 ? 17.768 -2.723 -31.958 1.00 87.31 97 LEU A O 1
ATOM 776 N N . GLN A 1 98 ? 16.006 -1.900 -30.830 1.00 86.19 98 GLN A N 1
ATOM 777 C CA . GLN A 1 98 ? 15.028 -2.066 -31.911 1.00 86.19 98 GLN A CA 1
ATOM 778 C C . GLN A 1 98 ? 15.350 -1.173 -33.107 1.00 86.19 98 GLN A C 1
ATOM 780 O O . GLN A 1 98 ? 15.385 -1.668 -34.226 1.00 86.19 98 GLN A O 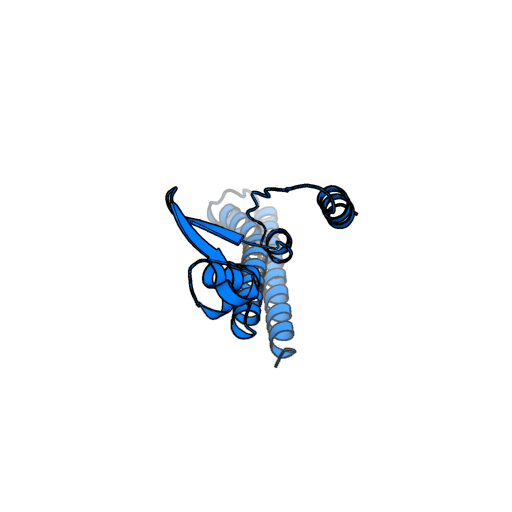1
ATOM 785 N N . LEU A 1 99 ? 15.676 0.104 -32.880 1.00 85.31 99 LEU A N 1
ATOM 786 C CA . LEU A 1 99 ? 16.068 1.020 -33.959 1.00 85.31 99 LEU A CA 1
ATOM 787 C C . LEU A 1 99 ? 17.262 0.480 -34.759 1.00 85.31 99 LEU A C 1
ATOM 789 O O . LEU A 1 99 ? 17.264 0.528 -35.988 1.00 85.31 99 LEU A O 1
ATOM 793 N N . VAL A 1 100 ? 18.258 -0.075 -34.063 1.00 87.38 100 VAL A N 1
ATOM 794 C CA . VAL A 1 100 ? 19.431 -0.687 -34.701 1.00 87.38 100 VAL A CA 1
ATOM 795 C C . VAL A 1 100 ? 19.072 -2.010 -35.393 1.00 87.38 100 VAL A C 1
ATOM 797 O O . VAL A 1 100 ? 19.532 -2.250 -36.507 1.00 87.38 100 VAL A O 1
ATOM 800 N N . ALA A 1 101 ? 18.255 -2.863 -34.767 1.00 86.06 101 ALA A N 1
ATOM 801 C CA . ALA A 1 101 ? 17.879 -4.178 -35.296 1.00 86.06 101 ALA A CA 1
ATOM 802 C C . ALA A 1 101 ? 16.971 -4.099 -36.533 1.00 86.06 101 ALA A C 1
ATOM 804 O O . ALA A 1 101 ? 17.147 -4.882 -37.464 1.00 86.06 101 ALA A O 1
ATOM 805 N N . ASP A 1 102 ? 16.054 -3.131 -36.567 1.00 89.06 102 ASP A N 1
ATOM 806 C CA . ASP A 1 102 ? 15.129 -2.906 -37.683 1.00 89.06 102 ASP A CA 1
ATOM 807 C C . ASP A 1 102 ? 15.799 -2.173 -38.860 1.00 89.06 102 ASP A C 1
ATOM 809 O O . ASP A 1 102 ? 15.162 -1.905 -39.878 1.00 89.06 102 ASP A O 1
ATOM 813 N N . GLY A 1 103 ? 17.091 -1.837 -38.740 1.00 82.88 103 GLY A N 1
ATOM 814 C CA . GLY A 1 103 ? 17.835 -1.115 -39.770 1.00 82.88 103 GLY A CA 1
ATOM 815 C C . GLY A 1 103 ? 17.348 0.321 -39.977 1.00 82.88 103 GLY A C 1
ATOM 816 O O . GLY A 1 103 ? 17.631 0.907 -41.014 1.00 82.88 103 GLY A O 1
ATOM 817 N N . LEU A 1 104 ? 16.640 0.894 -38.997 1.00 83.31 104 LEU A N 1
ATOM 818 C CA . LEU A 1 104 ? 16.068 2.247 -39.037 1.00 83.31 104 LEU A CA 1
ATOM 819 C C . LEU A 1 104 ? 17.097 3.349 -38.732 1.00 83.31 104 LEU A C 1
ATOM 821 O O . LEU A 1 104 ? 16.728 4.498 -38.500 1.00 83.31 104 LEU A O 1
ATOM 825 N N . VAL A 1 105 ? 18.382 2.996 -38.692 1.00 83.88 105 VAL A N 1
ATOM 826 C CA . VAL A 1 105 ? 19.494 3.905 -38.412 1.00 83.88 105 VAL A CA 1
ATOM 827 C C . VAL A 1 105 ? 20.462 3.849 -39.585 1.00 83.88 105 VAL A C 1
ATOM 829 O O . VAL A 1 105 ? 21.184 2.861 -39.759 1.00 83.88 105 VAL A O 1
ATOM 832 N N . ASP A 1 106 ? 20.472 4.922 -40.372 1.00 82.62 106 ASP A N 1
ATOM 833 C CA . ASP A 1 106 ? 21.138 4.980 -41.675 1.00 82.62 106 ASP A CA 1
ATOM 834 C C . ASP A 1 106 ? 22.669 5.120 -41.575 1.00 82.62 106 ASP A C 1
ATOM 836 O O . ASP A 1 106 ? 23.394 4.708 -42.483 1.00 82.62 106 ASP A O 1
ATOM 840 N N . ASN A 1 107 ? 23.193 5.682 -40.475 1.00 88.94 107 ASN A N 1
ATOM 841 C CA . ASN A 1 107 ? 24.628 5.922 -40.293 1.00 88.94 107 ASN A CA 1
ATOM 842 C C . ASN A 1 107 ? 25.247 5.037 -39.196 1.00 88.94 107 ASN A C 1
ATOM 844 O O . ASN A 1 107 ? 24.731 4.906 -38.086 1.00 88.94 107 ASN A O 1
ATOM 848 N N . ARG A 1 108 ? 26.441 4.499 -39.475 1.00 81.94 108 ARG A N 1
ATOM 849 C CA . ARG A 1 108 ? 27.238 3.676 -38.552 1.00 81.94 108 ARG A CA 1
ATOM 850 C C . ARG A 1 108 ? 27.607 4.412 -37.259 1.00 81.94 108 ARG A C 1
ATOM 852 O O . ARG A 1 108 ? 27.695 3.780 -36.210 1.00 81.94 108 ARG A O 1
ATOM 859 N N . GLU A 1 109 ? 27.821 5.725 -37.318 1.00 86.38 109 GLU A N 1
ATOM 860 C CA . GLU A 1 109 ? 28.102 6.547 -36.130 1.00 86.38 109 GLU A CA 1
ATOM 861 C C . GLU A 1 109 ? 26.889 6.626 -35.189 1.00 86.38 109 GLU A C 1
ATOM 863 O O . GLU A 1 109 ? 27.018 6.485 -33.973 1.00 86.38 109 GLU A O 1
ATOM 868 N N . GLU A 1 110 ? 25.693 6.746 -35.761 1.00 85.19 110 GLU A N 1
ATOM 869 C CA . GLU A 1 110 ? 24.431 6.793 -35.027 1.00 85.19 110 GLU A CA 1
ATOM 870 C C . GLU A 1 110 ? 24.067 5.410 -34.454 1.00 85.19 110 GLU A C 1
ATOM 872 O O . GLU A 1 110 ? 23.690 5.303 -33.286 1.00 85.19 110 GLU A O 1
ATOM 877 N N . GLN A 1 111 ? 24.316 4.327 -35.204 1.00 82.94 111 GLN A N 1
ATOM 878 C CA . GLN A 1 111 ? 24.191 2.948 -34.705 1.00 82.94 111 GLN A CA 1
ATOM 879 C C . GLN A 1 111 ? 25.104 2.690 -33.497 1.00 82.94 111 GLN A C 1
ATOM 881 O O . GLN A 1 111 ? 24.684 2.077 -32.510 1.00 82.94 111 GLN A O 1
ATOM 886 N N . LEU A 1 112 ? 26.352 3.170 -33.550 1.00 85.75 112 LEU A N 1
ATOM 887 C CA . LEU A 1 112 ? 27.298 3.092 -32.434 1.00 85.75 112 LEU A CA 1
ATOM 888 C C . LEU A 1 112 ? 26.815 3.900 -31.223 1.00 85.75 112 LEU A C 1
ATOM 890 O O . LEU A 1 112 ? 26.944 3.419 -30.095 1.00 85.75 112 LEU A O 1
ATOM 894 N N . SER A 1 113 ? 26.229 5.082 -31.440 1.00 87.81 113 SER A N 1
ATOM 895 C CA . SER A 1 113 ? 25.643 5.898 -30.369 1.00 87.81 113 SER A CA 1
ATOM 896 C C . SER A 1 113 ? 24.486 5.177 -29.678 1.00 87.81 113 SER A C 1
ATOM 898 O O . SER A 1 113 ? 24.532 4.983 -28.465 1.00 87.81 113 SER A O 1
ATOM 900 N 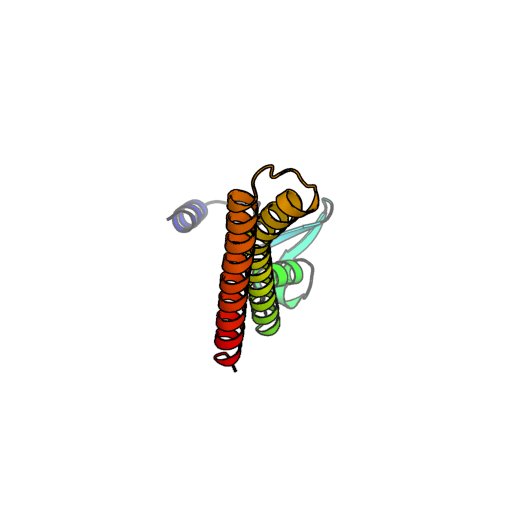N . PHE A 1 114 ? 23.501 4.680 -30.432 1.00 86.25 114 PHE A N 1
ATOM 901 C CA . PHE A 1 114 ? 22.357 3.956 -29.866 1.00 86.25 114 PHE A CA 1
ATOM 902 C C . PHE A 1 114 ? 22.765 2.665 -29.151 1.00 86.25 114 PHE A C 1
ATOM 904 O O . PHE A 1 114 ? 22.261 2.359 -28.070 1.00 86.25 114 PHE A O 1
ATOM 911 N N . THR A 1 115 ? 23.744 1.938 -29.694 1.00 86.88 115 THR A N 1
ATOM 912 C CA . THR A 1 115 ? 24.308 0.752 -29.030 1.00 86.88 115 THR A CA 1
ATOM 913 C C . THR A 1 115 ? 24.976 1.124 -27.702 1.00 86.88 115 THR A C 1
ATOM 915 O O . THR A 1 115 ? 24.804 0.434 -26.693 1.00 86.88 115 THR A O 1
ATOM 918 N N . LYS A 1 116 ? 25.707 2.245 -27.663 1.00 89.06 116 LYS A N 1
ATOM 919 C CA . LYS A 1 116 ? 26.328 2.770 -26.440 1.00 89.06 116 LYS A CA 1
ATOM 920 C C . LYS A 1 116 ? 25.283 3.223 -25.417 1.00 89.06 116 LYS A C 1
ATOM 922 O O . LYS A 1 116 ? 25.465 2.987 -24.223 1.00 89.06 116 LYS A O 1
ATOM 927 N N . ASP A 1 117 ? 24.179 3.813 -25.858 1.00 89.12 117 ASP A N 1
ATOM 928 C CA . ASP A 1 117 ? 23.085 4.243 -24.983 1.00 89.12 117 ASP A CA 1
ATOM 929 C C . ASP A 1 117 ? 22.291 3.060 -24.413 1.00 89.12 117 ASP A C 1
ATOM 931 O O . ASP A 1 117 ? 21.938 3.061 -23.226 1.00 89.12 117 ASP A O 1
ATOM 935 N N . ALA A 1 118 ? 22.096 1.999 -25.200 1.00 89.69 118 ALA A N 1
ATOM 936 C CA . ALA A 1 118 ? 21.560 0.726 -24.725 1.00 89.69 118 ALA A CA 1
ATOM 937 C C . ALA A 1 118 ? 22.475 0.094 -23.661 1.00 89.69 118 ALA A C 1
ATOM 939 O O . ALA A 1 118 ? 22.014 -0.257 -22.572 1.00 89.69 118 ALA A O 1
ATOM 940 N N . TYR A 1 119 ? 23.784 0.035 -23.924 1.00 88.88 119 TYR A N 1
ATOM 941 C CA . TYR A 1 119 ? 24.784 -0.455 -22.971 1.00 88.88 119 TYR A CA 1
ATOM 942 C C . TYR A 1 119 ? 24.801 0.357 -21.665 1.00 88.88 119 TYR A C 1
ATOM 944 O O . TYR A 1 119 ? 24.771 -0.204 -20.568 1.00 88.88 119 TYR A O 1
ATOM 952 N N . ASN A 1 120 ? 24.765 1.688 -21.753 1.00 89.19 120 ASN A N 1
ATOM 953 C CA . ASN A 1 120 ? 24.703 2.559 -20.577 1.00 89.19 120 ASN A CA 1
ATOM 954 C C . ASN A 1 120 ? 23.411 2.356 -19.772 1.00 89.19 120 ASN A C 1
ATOM 956 O O . ASN A 1 120 ? 23.428 2.406 -18.540 1.00 89.19 120 ASN A O 1
ATOM 960 N N . SER A 1 121 ? 22.292 2.112 -20.454 1.00 88.75 121 SER A N 1
ATOM 961 C CA . SER A 1 121 ? 21.012 1.795 -19.814 1.00 88.75 121 SER A CA 1
ATOM 962 C C . SER A 1 121 ? 21.078 0.452 -19.075 1.00 88.75 121 SER A C 1
ATOM 964 O O . SER A 1 121 ? 20.551 0.347 -17.966 1.00 88.75 121 SER A O 1
ATOM 966 N N . ALA A 1 122 ? 21.813 -0.528 -19.617 1.00 89.50 122 ALA A N 1
ATOM 967 C CA . ALA A 1 122 ? 22.051 -1.828 -18.984 1.00 89.50 122 ALA A CA 1
ATOM 968 C C . ALA A 1 122 ? 22.878 -1.695 -17.707 1.00 89.50 122 ALA A C 1
ATOM 970 O O . ALA A 1 122 ? 22.481 -2.203 -16.663 1.00 89.50 122 ALA A O 1
ATOM 971 N N . LEU A 1 123 ? 23.975 -0.935 -17.761 1.00 89.75 123 LEU A N 1
ATOM 972 C CA . LEU A 1 123 ? 24.808 -0.665 -16.587 1.00 89.75 123 LEU A CA 1
ATOM 973 C C . LEU A 1 123 ? 24.034 0.047 -15.472 1.00 89.75 123 LEU A C 1
ATOM 975 O O . LEU A 1 123 ? 24.235 -0.238 -14.294 1.00 89.75 123 LEU A O 1
ATOM 979 N N . ARG A 1 124 ? 23.141 0.980 -15.823 1.00 85.81 124 ARG A N 1
ATOM 980 C CA . ARG A 1 124 ? 22.288 1.664 -14.839 1.00 85.81 124 ARG A CA 1
ATOM 981 C C . ARG A 1 124 ? 21.291 0.711 -14.194 1.00 85.81 124 ARG A C 1
ATOM 983 O O . ARG A 1 124 ? 21.082 0.803 -12.992 1.00 85.81 124 ARG A O 1
ATOM 990 N N . LEU A 1 125 ? 20.691 -0.181 -14.979 1.00 89.38 125 LEU A N 1
ATOM 991 C CA . LEU A 1 125 ? 19.770 -1.190 -14.468 1.00 89.38 125 LEU A CA 1
ATOM 992 C C . LEU A 1 125 ? 20.486 -2.166 -13.531 1.00 89.38 125 LEU A C 1
ATOM 994 O O . LEU A 1 125 ? 19.981 -2.424 -12.443 1.00 89.38 125 LEU A O 1
ATOM 998 N N . LEU A 1 126 ? 21.678 -2.634 -13.914 1.00 88.25 126 LEU A N 1
ATOM 999 C CA . LEU A 1 126 ? 22.503 -3.509 -13.083 1.00 88.25 126 LEU A CA 1
ATOM 1000 C C . LEU A 1 126 ? 22.805 -2.861 -11.725 1.00 88.25 126 LEU A C 1
ATOM 1002 O O . LEU A 1 126 ? 22.524 -3.459 -10.696 1.00 88.25 126 LEU A O 1
ATOM 1006 N N . LYS A 1 127 ? 23.240 -1.594 -11.717 1.00 87.19 127 LYS A N 1
ATOM 1007 C CA . LYS A 1 127 ? 23.468 -0.836 -10.474 1.00 87.19 127 LYS A CA 1
ATOM 1008 C C . LYS A 1 127 ? 22.214 -0.687 -9.613 1.00 87.19 127 LYS A C 1
ATOM 1010 O O . LYS A 1 127 ? 22.303 -0.712 -8.391 1.00 87.19 127 LYS A O 1
ATOM 1015 N N . THR A 1 128 ? 21.045 -0.495 -10.227 1.00 84.50 128 THR A N 1
ATOM 1016 C CA . THR A 1 128 ? 19.773 -0.435 -9.490 1.00 84.50 128 THR A CA 1
ATOM 1017 C C . THR A 1 128 ? 19.439 -1.783 -8.844 1.00 84.50 128 THR A C 1
ATOM 1019 O O . THR A 1 128 ? 18.974 -1.800 -7.707 1.00 84.50 128 THR A O 1
ATOM 1022 N N . LEU A 1 129 ? 19.704 -2.902 -9.526 1.00 85.56 129 LEU A N 1
ATOM 1023 C CA . LEU A 1 129 ? 19.510 -4.242 -8.966 1.00 85.56 129 LEU A CA 1
ATOM 1024 C C . LEU A 1 129 ? 20.516 -4.562 -7.851 1.00 85.56 129 LEU A C 1
ATOM 1026 O O . LEU A 1 129 ? 20.105 -5.093 -6.826 1.00 85.56 129 LEU A O 1
ATOM 1030 N N . GLU A 1 130 ? 21.788 -4.189 -8.007 1.00 86.12 130 GLU A N 1
ATOM 1031 C CA . GLU A 1 130 ? 22.823 -4.341 -6.969 1.00 86.12 130 GLU A CA 1
ATOM 1032 C C . GLU A 1 130 ? 22.453 -3.571 -5.695 1.00 86.12 130 GLU A C 1
ATOM 1034 O O . GLU A 1 130 ? 22.444 -4.140 -4.605 1.00 86.12 130 GLU A O 1
ATOM 1039 N N . TYR A 1 131 ? 22.050 -2.301 -5.834 1.00 82.75 131 TYR A N 1
ATOM 1040 C CA . TYR A 1 131 ? 21.582 -1.488 -4.708 1.00 82.75 131 TYR A CA 1
ATOM 1041 C C . TYR A 1 131 ? 20.373 -2.120 -4.002 1.00 82.75 131 TYR A C 1
ATOM 1043 O O . TYR A 1 131 ? 20.283 -2.111 -2.774 1.00 82.75 131 TYR A O 1
ATOM 1051 N N . PHE A 1 132 ? 19.445 -2.698 -4.769 1.00 77.56 132 PHE A N 1
ATOM 1052 C CA . PHE A 1 132 ? 18.295 -3.400 -4.208 1.00 77.56 132 PHE A CA 1
ATOM 1053 C C . PHE A 1 132 ? 18.713 -4.666 -3.438 1.00 77.56 132 PHE A C 1
ATOM 1055 O O . PHE A 1 132 ? 18.230 -4.897 -2.326 1.00 77.56 132 PHE A O 1
ATOM 1062 N N . GLU A 1 133 ? 19.641 -5.457 -3.979 1.00 78.75 133 GLU A N 1
ATOM 1063 C CA . GLU A 1 133 ? 20.161 -6.668 -3.335 1.00 78.75 133 GLU A CA 1
ATOM 1064 C C . GLU A 1 133 ? 20.904 -6.354 -2.024 1.00 78.75 133 GLU A C 1
ATOM 1066 O O . GLU A 1 133 ? 20.725 -7.053 -1.026 1.00 78.75 133 GLU A O 1
ATOM 1071 N N . GLU A 1 134 ? 21.686 -5.271 -1.988 1.00 79.12 134 GLU A N 1
ATOM 1072 C CA . GLU A 1 134 ? 22.351 -4.783 -0.772 1.00 79.12 134 GLU A CA 1
ATOM 1073 C C . GLU A 1 134 ? 21.348 -4.277 0.272 1.00 79.12 134 GLU A C 1
ATOM 1075 O O . GLU A 1 134 ? 21.456 -4.618 1.454 1.00 79.12 134 GLU A O 1
ATOM 1080 N N . SER A 1 135 ? 20.327 -3.525 -0.158 1.00 67.06 135 SER A N 1
ATOM 1081 C CA . SER A 1 135 ? 19.268 -3.056 0.744 1.00 67.06 135 SER A CA 1
ATOM 1082 C C . SER A 1 135 ? 18.466 -4.210 1.356 1.00 67.06 135 SER A C 1
ATOM 1084 O O . SER A 1 135 ? 18.103 -4.145 2.525 1.00 67.06 135 SER A O 1
ATOM 1086 N N . SER A 1 136 ? 18.299 -5.312 0.616 1.00 63.22 136 SER A N 1
ATOM 1087 C CA . SER A 1 136 ? 17.604 -6.518 1.086 1.00 63.22 136 SER A CA 1
ATOM 1088 C C . SER A 1 136 ? 18.424 -7.339 2.096 1.00 63.22 136 SER A C 1
ATOM 1090 O O . SER A 1 136 ? 17.852 -8.089 2.878 1.00 63.22 136 SER A O 1
ATOM 1092 N N . LYS A 1 137 ? 19.763 -7.216 2.107 1.00 64.75 137 LYS A N 1
ATOM 1093 C CA . LYS A 1 137 ? 20.654 -7.921 3.058 1.00 64.75 137 LYS A CA 1
ATOM 1094 C C . LYS A 1 137 ? 20.784 -7.225 4.417 1.00 64.75 137 LYS A C 1
ATOM 1096 O O . LYS A 1 137 ? 21.270 -7.843 5.356 1.00 64.75 137 LYS A O 1
ATOM 1101 N N . THR A 1 138 ? 20.385 -5.957 4.522 1.00 51.53 138 THR A N 1
ATOM 1102 C CA . THR A 1 138 ? 20.530 -5.151 5.752 1.00 51.53 138 THR A CA 1
ATOM 1103 C C . THR A 1 138 ? 19.316 -5.275 6.692 1.00 51.53 138 THR A C 1
ATOM 1105 O O . THR A 1 138 ? 19.391 -4.864 7.845 1.00 51.53 138 THR A O 1
ATOM 1108 N N . GLU A 1 139 ? 18.208 -5.859 6.224 1.00 50.16 139 GLU A N 1
ATOM 1109 C CA . GLU A 1 139 ? 16.958 -6.036 6.987 1.00 50.16 139 GLU A CA 1
ATOM 1110 C C . GLU A 1 139 ? 16.820 -7.410 7.691 1.00 50.16 139 GLU A C 1
ATOM 1112 O O . GLU A 1 139 ? 15.743 -7.711 8.205 1.00 50.16 139 GLU A O 1
ATOM 1117 N N . VAL A 1 140 ? 17.881 -8.234 7.746 1.00 40.12 140 VAL A N 1
ATOM 1118 C CA . VAL A 1 140 ? 17.891 -9.563 8.407 1.00 40.12 140 VAL A CA 1
ATOM 1119 C C . VAL A 1 140 ? 18.797 -9.586 9.632 1.00 40.12 140 VAL A C 1
ATOM 1121 O O . VAL A 1 140 ? 19.954 -9.125 9.515 1.00 40.12 140 VAL A O 1
#